Protein AF-A0A7S0LNP4-F1 (afdb_monomer)

Solvent-accessible surface area (backbone atoms only — not comparable to full-atom values): 8927 Å² total; per-residue (Å²): 135,88,76,90,66,90,85,75,45,69,48,74,42,96,84,74,79,48,73,44,82,45,54,72,64,61,51,50,54,49,27,61,74,71,68,53,56,80,83,22,54,77,77,49,68,46,71,66,56,50,47,37,65,76,75,67,52,52,74,68,51,51,51,51,48,50,31,49,52,70,45,49,51,60,52,50,52,50,52,52,54,50,50,53,50,50,56,53,48,52,52,49,51,52,52,52,58,66,48,43,63,61,53,50,52,51,52,51,51,55,49,52,53,49,54,51,52,53,54,50,52,53,51,52,52,51,52,52,52,50,53,52,52,50,55,52,50,52,49,52,54,52,53,50,54,52,50,52,53,55,55,62,74,71,110

Organism: NCBI:txid221442

Structure (mmCIF, N/CA/C/O backbone):
data_AF-A0A7S0LNP4-F1
#
_entry.id   AF-A0A7S0LNP4-F1
#
loop_
_atom_site.group_PDB
_atom_site.id
_atom_site.type_symbol
_atom_site.label_atom_id
_atom_site.label_alt_id
_atom_site.label_comp_id
_atom_site.label_asym_id
_atom_site.label_entity_id
_atom_site.label_seq_id
_atom_site.pdbx_PDB_ins_code
_atom_site.Cartn_x
_atom_site.Cartn_y
_atom_site.Cartn_z
_atom_site.occupancy
_atom_site.B_iso_or_equiv
_atom_site.auth_seq_id
_atom_site.auth_comp_id
_atom_site.auth_asym_id
_atom_site.auth_atom_id
_atom_site.pdbx_PDB_model_num
ATOM 1 N N . ILE A 1 1 ? 8.809 6.315 -43.865 1.00 35.56 1 ILE A N 1
ATOM 2 C CA . ILE A 1 1 ? 7.383 5.965 -44.053 1.00 35.56 1 ILE A CA 1
ATOM 3 C C . ILE A 1 1 ? 6.598 7.004 -43.278 1.00 35.56 1 ILE A C 1
ATOM 5 O O . ILE A 1 1 ? 6.474 6.892 -42.066 1.00 35.56 1 ILE A O 1
ATOM 9 N N . GLU A 1 2 ? 6.209 8.083 -43.950 1.00 34.59 2 GLU A N 1
ATOM 10 C CA . GLU A 1 2 ? 5.316 9.081 -43.367 1.00 34.59 2 GLU A CA 1
ATOM 11 C C . GLU A 1 2 ? 3.895 8.530 -43.447 1.00 34.59 2 GLU A C 1
ATOM 13 O O . GLU A 1 2 ? 3.398 8.251 -44.536 1.00 34.59 2 GLU A O 1
ATOM 18 N N . ALA A 1 3 ? 3.256 8.326 -42.299 1.00 36.22 3 ALA A N 1
ATOM 19 C CA . ALA A 1 3 ? 1.836 8.016 -42.241 1.00 36.22 3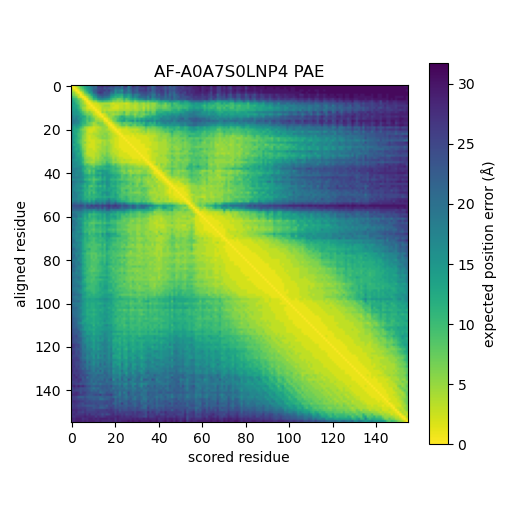 ALA A CA 1
ATOM 20 C C . ALA A 1 3 ? 1.094 9.273 -41.775 1.00 36.22 3 ALA A C 1
ATOM 22 O O . ALA A 1 3 ? 1.134 9.636 -40.600 1.00 36.22 3 ALA A O 1
ATOM 23 N N . GLN A 1 4 ? 0.446 9.949 -42.726 1.00 40.34 4 GLN A N 1
ATOM 24 C CA . GLN A 1 4 ? -0.554 10.981 -42.472 1.00 40.34 4 GLN A CA 1
ATOM 25 C C . GLN A 1 4 ? -1.867 10.311 -42.030 1.00 40.34 4 GLN A C 1
ATOM 27 O O . GLN A 1 4 ? -2.456 9.534 -42.778 1.00 40.34 4 GLN A O 1
ATOM 32 N N . GLY A 1 5 ? -2.321 10.620 -40.813 1.00 49.34 5 GLY A N 1
ATOM 33 C CA . GLY A 1 5 ? -3.607 10.202 -40.238 1.00 49.34 5 GLY A CA 1
ATOM 34 C C . GLY A 1 5 ? -3.479 9.841 -38.750 1.00 49.34 5 GLY A C 1
ATOM 35 O O . GLY A 1 5 ? -2.412 9.379 -38.348 1.00 49.34 5 GLY A O 1
ATOM 36 N N . PRO A 1 6 ? -4.514 10.045 -37.905 1.00 50.62 6 PRO A N 1
ATOM 37 C CA . PRO A 1 6 ? -4.449 9.678 -36.490 1.00 50.62 6 PRO A CA 1
ATOM 38 C C . PRO A 1 6 ? -4.247 8.161 -36.380 1.00 50.62 6 PRO A C 1
ATOM 40 O O . PRO A 1 6 ? -5.151 7.373 -36.657 1.00 50.62 6 PRO A O 1
ATOM 43 N N . SER A 1 7 ? -3.031 7.751 -36.034 1.00 62.84 7 SER A N 1
ATOM 44 C CA . SER A 1 7 ? -2.576 6.364 -36.010 1.00 62.84 7 SER A CA 1
ATOM 45 C C . SER A 1 7 ? -3.272 5.585 -34.890 1.00 62.84 7 SER A C 1
ATOM 47 O O . SER A 1 7 ? -2.802 5.509 -33.759 1.00 62.84 7 SER A O 1
ATOM 49 N N . SER A 1 8 ? -4.439 5.013 -35.195 1.00 74.81 8 SER A N 1
ATOM 50 C CA . SER A 1 8 ? -5.133 4.073 -34.312 1.00 74.81 8 SER A CA 1
ATOM 51 C C . SER A 1 8 ? -4.587 2.657 -34.511 1.00 74.81 8 SER A C 1
ATOM 53 O O . SER A 1 8 ? -4.624 2.154 -35.636 1.00 74.81 8 SER A O 1
ATOM 55 N N . TYR A 1 9 ? -4.145 1.998 -33.439 1.00 81.81 9 TYR A N 1
ATOM 56 C CA . TYR A 1 9 ? -3.718 0.597 -33.476 1.00 81.81 9 TYR A CA 1
ATOM 57 C C . TYR A 1 9 ? -4.943 -0.335 -33.438 1.00 81.81 9 TYR A C 1
ATOM 59 O O . TYR A 1 9 ? -5.936 -0.049 -32.760 1.00 81.81 9 TYR A O 1
ATOM 67 N N . ARG A 1 10 ? -4.899 -1.436 -34.198 1.00 85.50 10 ARG A N 1
ATOM 68 C CA . ARG A 1 10 ? -5.966 -2.448 -34.260 1.00 85.50 10 ARG A CA 1
ATOM 69 C C . ARG A 1 10 ? -5.372 -3.857 -34.242 1.00 85.50 10 ARG A C 1
ATOM 71 O O . ARG A 1 10 ? -4.454 -4.132 -35.009 1.00 85.50 10 ARG A O 1
ATOM 78 N N . LEU A 1 11 ? -5.914 -4.733 -33.399 1.00 83.81 11 LEU A N 1
ATOM 79 C CA . LEU A 1 11 ? -5.621 -6.168 -33.368 1.00 83.81 11 LEU A CA 1
ATOM 80 C C . LEU A 1 11 ? -6.701 -6.919 -34.141 1.00 83.81 11 LEU A C 1
ATOM 82 O O . LEU A 1 11 ? -7.888 -6.782 -33.842 1.00 83.81 11 LEU A O 1
ATOM 86 N N . LYS A 1 12 ? -6.288 -7.719 -35.123 1.00 83.69 12 LYS A N 1
ATOM 87 C CA . LYS A 1 12 ? -7.202 -8.559 -35.898 1.00 83.69 12 LYS A CA 1
ATOM 88 C C . LYS A 1 12 ? -7.412 -9.901 -35.212 1.00 83.69 12 LYS A C 1
ATOM 90 O O . LYS A 1 12 ? -6.443 -10.573 -34.864 1.00 83.69 12 LYS A O 1
ATOM 95 N N . SER A 1 13 ? -8.671 -10.301 -35.058 1.00 82.25 13 SER A N 1
ATOM 96 C CA . SER A 1 13 ? -9.016 -11.664 -34.649 1.00 82.25 13 SER A CA 1
ATOM 97 C C . SER A 1 13 ? -8.755 -12.666 -35.781 1.00 82.25 13 SER A C 1
ATOM 99 O O . SER A 1 13 ? -8.814 -12.316 -36.962 1.00 82.25 13 SER A O 1
ATOM 101 N N . ARG A 1 14 ? -8.516 -13.934 -35.419 1.00 82.12 14 ARG A N 1
ATOM 102 C CA . ARG A 1 14 ? -8.276 -15.054 -36.350 1.00 82.12 14 ARG A CA 1
ATOM 103 C C . ARG A 1 14 ? -9.388 -15.224 -37.387 1.00 82.12 14 ARG A C 1
ATOM 105 O O . ARG A 1 14 ? -9.110 -15.643 -38.502 1.00 82.12 14 ARG A O 1
ATOM 112 N N . ASP A 1 15 ? -10.620 -14.884 -37.023 1.00 81.00 15 ASP A N 1
ATOM 113 C CA . ASP A 1 15 ? -11.786 -15.028 -37.897 1.00 81.00 15 ASP A CA 1
ATOM 114 C C . ASP A 1 15 ? -11.957 -13.856 -38.882 1.00 81.00 15 ASP A C 1
ATOM 116 O O . ASP A 1 15 ? -12.978 -13.789 -39.561 1.00 81.00 15 ASP A O 1
ATOM 120 N N . GLU A 1 16 ? -11.011 -12.904 -38.918 1.00 73.56 16 GLU A N 1
ATOM 121 C CA . GLU A 1 16 ? -10.970 -11.690 -39.764 1.00 73.56 16 GLU A CA 1
ATOM 122 C C . GLU A 1 16 ? -12.192 -10.752 -39.666 1.00 73.56 16 GLU A C 1
ATOM 124 O O . GLU A 1 16 ? -12.248 -9.716 -40.325 1.00 73.56 16 GLU A O 1
ATOM 129 N N . LYS A 1 17 ? -13.166 -11.087 -38.814 1.00 70.50 17 LYS A N 1
ATOM 130 C CA . LYS A 1 17 ? -14.443 -10.376 -38.654 1.00 70.50 17 LYS A CA 1
ATOM 131 C C . LYS A 1 17 ? -14.416 -9.276 -37.596 1.00 70.50 17 LYS A C 1
ATOM 133 O O . LYS A 1 17 ? -15.262 -8.387 -37.642 1.00 70.50 17 LYS A O 1
ATOM 138 N N . THR A 1 18 ? -13.474 -9.333 -36.653 1.00 68.75 18 THR A N 1
ATOM 139 C CA . THR A 1 18 ? -13.429 -8.419 -35.504 1.00 68.75 18 THR A CA 1
ATOM 140 C C . THR A 1 18 ? -12.050 -7.786 -35.380 1.00 68.75 18 THR A C 1
ATOM 142 O O . THR A 1 18 ? -11.064 -8.476 -35.106 1.00 68.75 18 THR A O 1
ATOM 145 N N . ASP A 1 19 ? -12.011 -6.464 -35.542 1.00 77.44 19 ASP A N 1
ATOM 146 C CA . ASP A 1 19 ? -10.850 -5.629 -35.252 1.00 77.44 19 ASP A CA 1
ATOM 147 C C . ASP A 1 19 ? -11.037 -4.993 -33.868 1.00 77.44 19 ASP A C 1
ATOM 149 O O . ASP A 1 19 ? -11.960 -4.203 -33.649 1.00 77.44 19 ASP A O 1
ATOM 153 N N . HIS A 1 20 ? -10.148 -5.303 -32.929 1.00 80.94 20 HIS A N 1
ATOM 154 C CA . HIS A 1 20 ? -10.125 -4.667 -31.615 1.00 80.94 20 HIS A CA 1
ATOM 155 C C . HIS A 1 20 ? -9.247 -3.423 -31.670 1.00 80.94 20 HIS A C 1
ATOM 157 O O . HIS A 1 20 ? -8.060 -3.505 -31.988 1.00 80.94 20 HIS A O 1
ATOM 163 N N . LYS A 1 21 ? -9.815 -2.256 -31.357 1.00 82.81 21 LYS A N 1
ATOM 164 C CA . LYS A 1 21 ? -9.023 -1.038 -31.184 1.00 82.81 21 LYS A CA 1
ATOM 165 C C . LYS A 1 21 ? -8.160 -1.197 -29.937 1.00 82.81 21 LYS A C 1
ATOM 167 O O . LYS A 1 21 ? -8.695 -1.436 -28.861 1.00 82.81 21 LYS A O 1
ATOM 172 N N . VAL A 1 22 ? -6.857 -1.020 -30.101 1.00 86.50 22 VAL A N 1
ATOM 173 C CA . VAL A 1 22 ? -5.887 -1.074 -29.009 1.00 86.50 22 VAL A CA 1
ATOM 174 C C . VAL A 1 22 ? -5.079 0.206 -28.941 1.00 86.50 22 VAL A C 1
ATOM 176 O O . VAL A 1 22 ? -5.016 1.007 -29.880 1.00 86.50 22 VAL A O 1
ATOM 179 N N . THR A 1 23 ? -4.502 0.429 -27.778 1.00 88.56 23 THR A N 1
ATOM 180 C CA . THR A 1 23 ? -3.582 1.517 -27.501 1.00 88.56 23 THR A CA 1
ATOM 181 C C . THR A 1 23 ? -2.165 1.131 -27.912 1.00 88.56 23 THR A C 1
ATOM 183 O O . THR A 1 23 ? -1.824 -0.043 -28.034 1.00 88.56 23 THR A O 1
ATOM 186 N N . LYS A 1 24 ? -1.310 2.139 -28.110 1.00 85.88 24 LYS A N 1
ATOM 187 C CA . LYS A 1 24 ? 0.120 1.927 -28.375 1.00 85.88 24 LYS A CA 1
ATOM 188 C C . LYS A 1 24 ? 0.779 1.082 -27.280 1.00 85.88 24 LYS A C 1
ATOM 190 O O . LYS A 1 24 ? 1.542 0.182 -27.596 1.00 85.88 24 LYS A O 1
ATOM 195 N N . ARG A 1 25 ? 0.426 1.351 -26.019 1.00 86.62 25 ARG A N 1
ATOM 196 C CA . ARG A 1 25 ? 0.960 0.649 -24.852 1.00 86.62 25 ARG A CA 1
ATOM 197 C C . ARG A 1 25 ? 0.614 -0.837 -24.869 1.00 86.62 25 ARG A C 1
ATOM 199 O O . ARG A 1 25 ? 1.498 -1.648 -24.680 1.00 86.62 25 ARG A O 1
ATOM 206 N N . GLU A 1 26 ? -0.628 -1.200 -25.179 1.00 87.38 26 GLU A N 1
ATOM 207 C CA . GLU A 1 26 ? -1.017 -2.617 -25.280 1.00 87.38 26 GLU A CA 1
ATOM 208 C C . GLU A 1 26 ? -0.254 -3.356 -26.390 1.00 87.38 26 GLU A C 1
A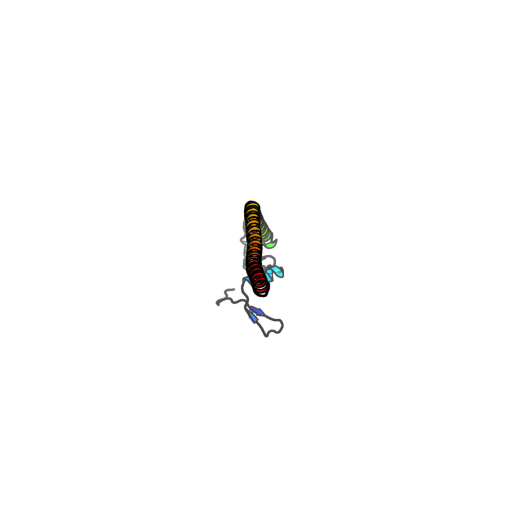TOM 210 O O . GLU A 1 26 ? 0.031 -4.543 -26.263 1.00 87.38 26 GLU A O 1
ATOM 215 N N . VAL A 1 27 ? 0.097 -2.662 -27.479 1.00 87.12 27 VAL A N 1
ATOM 216 C CA . VAL A 1 27 ? 0.943 -3.229 -28.540 1.00 87.12 27 VAL A CA 1
ATOM 217 C C . VAL A 1 27 ? 2.391 -3.385 -28.070 1.00 87.12 27 VAL A C 1
ATOM 219 O O . VAL A 1 27 ? 3.010 -4.399 -28.377 1.00 87.12 27 VAL A O 1
ATOM 222 N N . GLU A 1 28 ? 2.928 -2.412 -27.334 1.00 85.62 28 GLU A N 1
ATOM 223 C CA . GLU A 1 28 ? 4.265 -2.484 -26.725 1.00 85.62 28 GLU A CA 1
ATOM 224 C C . GLU A 1 28 ? 4.342 -3.628 -25.703 1.00 85.62 28 GLU A C 1
ATOM 226 O O . GLU A 1 28 ? 5.212 -4.483 -25.828 1.00 85.62 28 GLU A O 1
ATOM 231 N N . ASP A 1 29 ? 3.364 -3.731 -24.800 1.00 86.00 29 ASP A N 1
ATOM 232 C CA . ASP A 1 29 ? 3.267 -4.797 -23.797 1.00 86.00 29 ASP A CA 1
ATOM 233 C C . ASP A 1 29 ? 3.167 -6.189 -24.459 1.00 86.00 29 ASP A C 1
ATOM 235 O O . ASP A 1 29 ? 3.780 -7.157 -24.005 1.00 86.00 29 ASP A O 1
ATOM 239 N N . LEU A 1 30 ? 2.417 -6.307 -25.564 1.00 87.94 30 LEU A N 1
ATOM 240 C CA . LEU A 1 30 ? 2.326 -7.550 -26.337 1.00 87.94 30 LEU A CA 1
ATOM 241 C C . LEU A 1 30 ? 3.656 -7.896 -27.023 1.00 87.94 30 LEU A C 1
ATOM 243 O O . LEU A 1 30 ? 4.050 -9.064 -27.041 1.00 87.94 30 LEU A O 1
ATOM 247 N N . CYS A 1 31 ? 4.343 -6.903 -27.593 1.00 86.69 31 CYS A N 1
ATOM 248 C CA . CYS A 1 31 ? 5.672 -7.084 -28.171 1.00 86.69 31 CYS A CA 1
ATOM 249 C C . CYS A 1 31 ? 6.672 -7.550 -27.109 1.00 86.69 31 CYS A C 1
ATOM 251 O O . CYS A 1 31 ? 7.409 -8.500 -27.364 1.00 86.69 31 CYS A O 1
ATOM 253 N N . ASP A 1 32 ? 6.648 -6.958 -25.916 1.00 82.69 32 ASP A N 1
ATOM 254 C CA . ASP A 1 32 ? 7.492 -7.367 -24.793 1.00 82.69 32 ASP A CA 1
ATOM 255 C C . ASP A 1 32 ? 7.175 -8.805 -24.357 1.00 82.69 32 ASP A C 1
ATOM 257 O O . ASP A 1 32 ? 8.085 -9.623 -24.205 1.00 82.69 32 ASP A O 1
ATOM 261 N N . HIS A 1 33 ? 5.889 -9.160 -24.247 1.00 87.69 33 HIS A N 1
ATOM 262 C CA . HIS A 1 33 ? 5.455 -10.515 -23.890 1.00 87.69 33 HIS A CA 1
ATOM 263 C C . HIS A 1 33 ? 5.916 -11.578 -24.899 1.00 87.69 33 HIS A C 1
ATOM 265 O O . HIS A 1 33 ? 6.297 -12.684 -24.519 1.00 87.69 33 HIS A O 1
ATOM 271 N N . LEU A 1 34 ? 5.894 -11.245 -26.191 1.00 87.25 34 LEU A N 1
ATOM 272 C CA . LEU A 1 34 ? 6.308 -12.136 -27.276 1.00 87.25 34 LEU A CA 1
ATOM 273 C C . LEU A 1 34 ? 7.804 -12.024 -27.614 1.00 87.25 34 LEU A C 1
ATOM 275 O O . LEU A 1 34 ? 8.262 -12.664 -28.561 1.00 87.25 34 LEU A O 1
ATOM 279 N N . ASN A 1 35 ? 8.564 -11.225 -26.857 1.00 81.44 35 ASN A N 1
ATOM 280 C CA . ASN A 1 35 ? 9.976 -10.921 -27.094 1.00 81.44 35 ASN A CA 1
ATOM 281 C C . ASN A 1 35 ? 10.259 -10.388 -28.519 1.00 81.44 35 ASN A C 1
ATOM 283 O O . ASN A 1 35 ? 11.286 -10.685 -29.135 1.00 81.44 35 ASN A O 1
ATOM 287 N N . ILE A 1 36 ? 9.335 -9.592 -29.060 1.00 85.69 36 ILE A N 1
ATOM 288 C CA . ILE A 1 36 ? 9.451 -8.934 -30.361 1.00 85.69 36 ILE A CA 1
ATOM 289 C C . ILE A 1 36 ? 10.157 -7.591 -30.170 1.00 85.69 36 ILE A C 1
ATOM 291 O O . ILE A 1 36 ? 9.555 -6.583 -29.807 1.00 85.69 36 ILE A O 1
ATOM 295 N N . GLN A 1 37 ? 11.451 -7.555 -30.477 1.00 76.31 37 GLN A N 1
ATOM 296 C CA . GLN A 1 37 ? 12.276 -6.353 -30.335 1.00 76.31 37 GLN A CA 1
ATOM 297 C C . GLN A 1 37 ? 12.327 -5.551 -31.641 1.00 76.31 37 GLN A C 1
ATOM 299 O O . GLN A 1 37 ? 13.351 -5.505 -32.322 1.00 76.31 37 GLN A O 1
ATOM 304 N N . ALA A 1 38 ? 11.223 -4.890 -31.994 1.00 70.69 38 ALA A N 1
ATOM 305 C CA . ALA A 1 38 ? 11.131 -4.103 -33.232 1.00 70.69 38 ALA A CA 1
ATOM 306 C C . ALA A 1 38 ? 12.138 -2.933 -33.304 1.00 70.69 38 ALA A C 1
ATOM 308 O O . ALA A 1 38 ? 12.461 -2.463 -34.394 1.00 70.69 38 ALA A O 1
ATOM 309 N N . ALA A 1 39 ? 12.642 -2.473 -32.154 1.00 70.75 39 ALA A N 1
ATOM 310 C CA . ALA A 1 39 ? 13.643 -1.412 -32.048 1.00 70.75 39 ALA A CA 1
ATOM 311 C C . ALA A 1 39 ? 15.099 -1.917 -32.077 1.00 70.75 39 ALA A C 1
ATOM 313 O O . ALA A 1 39 ? 16.015 -1.097 -32.120 1.00 70.75 39 ALA A O 1
ATOM 314 N N . ASN A 1 40 ? 15.336 -3.236 -32.053 1.00 78.44 40 ASN A N 1
ATOM 315 C CA . ASN A 1 40 ? 16.685 -3.787 -32.116 1.00 78.44 40 ASN A CA 1
ATOM 316 C C . ASN A 1 40 ? 17.213 -3.667 -33.560 1.00 78.44 40 ASN A C 1
ATOM 318 O O . ASN A 1 40 ? 16.689 -4.330 -34.462 1.00 78.44 40 ASN A O 1
ATOM 322 N N . PRO A 1 41 ? 18.262 -2.862 -33.810 1.00 71.06 41 PRO A N 1
ATOM 323 C CA . PRO A 1 41 ? 18.743 -2.613 -35.165 1.00 71.06 41 PRO A CA 1
ATOM 324 C C . PRO A 1 41 ? 19.385 -3.847 -35.821 1.00 71.06 41 PRO A C 1
ATOM 326 O O . PRO A 1 41 ? 19.543 -3.864 -37.040 1.00 71.06 41 PRO A O 1
ATOM 329 N N . CYS A 1 42 ? 19.723 -4.885 -35.046 1.00 71.12 42 CYS A N 1
ATOM 330 C CA . CYS A 1 42 ? 20.143 -6.187 -35.568 1.00 71.12 42 CYS A CA 1
ATOM 331 C C . CYS A 1 42 ? 18.959 -7.092 -35.937 1.00 71.12 42 CYS A C 1
ATOM 333 O O . CYS A 1 42 ? 19.101 -7.929 -36.825 1.00 71.12 42 CYS A O 1
ATOM 335 N N . ALA A 1 43 ? 17.802 -6.933 -35.285 1.00 75.25 43 ALA A N 1
ATOM 336 C CA . ALA A 1 43 ? 16.586 -7.670 -35.632 1.00 75.25 43 ALA A CA 1
ATOM 337 C C . ALA A 1 43 ? 15.897 -7.071 -36.868 1.00 75.25 43 ALA A C 1
ATOM 339 O O . ALA A 1 43 ? 15.368 -7.806 -37.701 1.00 75.25 43 ALA A O 1
ATOM 340 N N . LEU A 1 44 ? 15.931 -5.741 -37.011 1.00 74.19 44 LEU A N 1
ATOM 341 C CA . LEU A 1 44 ? 15.384 -5.040 -38.169 1.00 74.19 44 LEU A CA 1
ATOM 342 C C . LEU A 1 44 ? 16.331 -3.922 -38.620 1.00 74.19 44 LEU A C 1
ATOM 344 O O . LEU A 1 44 ? 16.274 -2.781 -38.158 1.00 74.19 44 LEU A O 1
ATOM 348 N N . LEU A 1 45 ? 17.215 -4.265 -39.559 1.00 78.12 45 LEU A N 1
ATOM 349 C CA . LEU A 1 45 ? 18.201 -3.333 -40.090 1.00 78.12 45 LEU A CA 1
ATOM 350 C C . LEU A 1 45 ? 17.579 -2.461 -41.187 1.00 78.12 45 LEU A C 1
ATOM 352 O O . LEU A 1 45 ? 17.445 -2.867 -42.341 1.00 78.12 45 LEU A O 1
ATOM 356 N N . THR A 1 46 ? 17.204 -1.236 -40.830 1.00 80.81 46 THR A N 1
ATOM 357 C CA . THR A 1 46 ? 16.738 -0.253 -41.818 1.00 80.81 46 THR A CA 1
ATOM 358 C C . THR A 1 46 ? 17.900 0.265 -42.668 1.00 80.81 46 THR A C 1
ATOM 360 O O . THR A 1 46 ? 19.045 0.311 -42.219 1.00 80.81 46 THR A O 1
ATOM 363 N N . GLN A 1 47 ? 17.613 0.707 -43.896 1.00 81.88 47 GLN A N 1
ATOM 364 C CA . GLN A 1 47 ? 18.627 1.255 -44.807 1.00 81.88 47 GLN A CA 1
ATOM 365 C C . GLN A 1 47 ? 19.401 2.430 -44.182 1.00 81.88 47 GLN A C 1
ATOM 367 O O . GLN A 1 47 ? 20.622 2.513 -44.313 1.00 81.88 47 GLN A O 1
ATOM 372 N N . GLU A 1 48 ? 18.705 3.301 -43.448 1.00 79.44 48 GLU A N 1
ATOM 373 C CA . GLU A 1 48 ? 19.317 4.414 -42.718 1.00 79.44 48 GLU A CA 1
ATOM 374 C C . GLU A 1 48 ? 20.208 3.930 -41.564 1.00 79.44 48 GLU A C 1
ATOM 376 O O . GLU A 1 48 ? 21.319 4.434 -41.396 1.00 79.44 48 GLU A O 1
ATOM 381 N N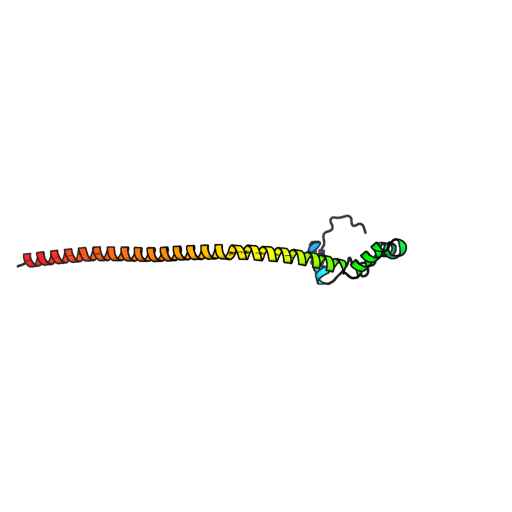 . ALA A 1 49 ? 19.774 2.919 -40.800 1.00 76.00 49 ALA A N 1
ATOM 382 C CA . ALA A 1 49 ? 20.586 2.324 -39.737 1.00 76.00 49 ALA A CA 1
ATOM 383 C C . ALA A 1 49 ? 21.845 1.638 -40.295 1.00 76.00 49 ALA A C 1
ATOM 385 O O . ALA A 1 49 ? 22.935 1.843 -39.764 1.00 76.00 49 ALA A O 1
ATOM 386 N N . ALA A 1 50 ? 21.725 0.913 -41.412 1.00 79.88 50 ALA A N 1
ATOM 387 C CA . ALA A 1 50 ? 22.857 0.300 -42.107 1.00 79.88 50 ALA A CA 1
ATOM 388 C C . ALA A 1 50 ? 23.856 1.350 -42.616 1.00 79.88 50 ALA A C 1
ATOM 390 O O . ALA A 1 50 ? 25.067 1.204 -42.443 1.00 79.88 50 ALA A O 1
ATOM 391 N N . LYS A 1 51 ? 23.364 2.443 -43.215 1.00 81.31 51 LYS A N 1
ATOM 392 C CA . LYS A 1 51 ? 24.209 3.533 -43.719 1.00 81.31 51 LYS A CA 1
ATOM 393 C C . LYS A 1 51 ? 24.930 4.263 -42.585 1.00 81.31 51 LYS A C 1
ATOM 395 O O . LYS A 1 51 ? 26.122 4.547 -42.718 1.00 81.31 51 LYS A O 1
ATOM 400 N N . LYS A 1 52 ? 24.240 4.530 -41.470 1.00 78.19 52 LYS A N 1
ATOM 401 C CA . LYS A 1 52 ? 24.848 5.109 -40.263 1.00 78.19 52 LYS A CA 1
ATOM 402 C C . LYS A 1 52 ? 25.924 4.194 -39.688 1.00 78.19 52 LYS A C 1
ATOM 404 O O . LYS A 1 52 ? 27.033 4.662 -39.451 1.00 78.19 52 LYS A O 1
ATOM 409 N N . PHE A 1 53 ? 25.633 2.902 -39.561 1.00 73.50 53 PHE A N 1
ATOM 410 C CA . PHE A 1 53 ? 26.577 1.907 -39.056 1.00 73.50 53 PHE A CA 1
ATOM 411 C C . PHE A 1 53 ? 27.847 1.808 -39.918 1.00 73.50 53 PHE A C 1
ATOM 413 O O . PHE A 1 53 ? 28.956 1.842 -39.390 1.00 73.50 53 PHE A O 1
ATOM 420 N N . LEU A 1 54 ? 27.693 1.736 -41.245 1.00 77.06 54 LEU A N 1
ATOM 421 C CA . LEU A 1 54 ? 28.806 1.511 -42.172 1.00 77.06 54 LEU A CA 1
ATOM 422 C C . LEU A 1 54 ? 29.624 2.773 -42.491 1.00 77.06 54 LEU A C 1
ATOM 424 O O . LEU A 1 54 ? 30.833 2.672 -42.669 1.00 77.06 54 LEU A O 1
ATOM 428 N N . HIS A 1 55 ? 28.985 3.944 -42.611 1.00 72.50 55 HIS A N 1
ATOM 429 C CA . HIS A 1 55 ? 29.617 5.118 -43.235 1.00 72.50 55 HIS A CA 1
ATOM 430 C C . HIS A 1 55 ? 29.758 6.342 -42.317 1.00 72.50 55 HIS A C 1
ATOM 432 O O . HIS A 1 55 ? 30.562 7.212 -42.632 1.00 72.50 55 HIS A O 1
ATOM 438 N N . HIS A 1 56 ? 28.981 6.458 -41.230 1.00 62.88 56 HIS A N 1
ATOM 439 C CA . HIS A 1 56 ? 28.876 7.719 -40.466 1.00 62.88 56 HIS A CA 1
ATOM 440 C C . HIS A 1 56 ? 29.033 7.577 -38.940 1.00 62.88 56 HIS A C 1
ATOM 442 O O . HIS A 1 56 ? 29.010 8.590 -38.249 1.00 62.88 56 HIS A O 1
ATOM 448 N N . GLY A 1 57 ? 29.183 6.364 -38.398 1.00 64.38 57 GLY A N 1
ATOM 449 C CA . GLY A 1 57 ? 29.260 6.151 -36.950 1.00 64.38 57 GLY A CA 1
ATOM 450 C C . GLY A 1 57 ? 30.660 6.385 -36.382 1.00 64.38 57 GLY A C 1
ATOM 451 O O . GLY A 1 57 ? 31.608 5.695 -36.775 1.00 64.38 57 GLY A O 1
ATOM 452 N N . ASN A 1 58 ? 30.772 7.308 -35.424 1.00 78.12 58 ASN A N 1
ATOM 453 C CA . ASN A 1 58 ? 31.950 7.411 -34.560 1.00 78.12 58 ASN A CA 1
ATOM 454 C C . ASN A 1 58 ? 32.001 6.209 -33.581 1.00 78.12 58 ASN A C 1
ATOM 456 O O . ASN A 1 58 ? 31.084 5.387 -33.522 1.00 78.12 58 ASN A O 1
ATOM 460 N N . GLU A 1 59 ? 33.083 6.065 -32.815 1.00 82.50 59 GLU A N 1
ATOM 461 C CA . GLU A 1 59 ? 33.256 4.924 -31.898 1.00 82.50 59 GLU A CA 1
ATOM 462 C C . GLU A 1 59 ? 32.163 4.854 -30.809 1.00 82.50 59 GLU A C 1
ATOM 464 O O . GLU A 1 59 ? 31.702 3.766 -30.460 1.00 82.50 59 GLU A O 1
ATOM 469 N N . SER A 1 60 ? 31.655 6.008 -30.364 1.00 84.12 60 SER A N 1
ATOM 470 C CA . SER A 1 60 ? 30.540 6.116 -29.411 1.00 84.12 60 SER A CA 1
ATOM 471 C C . SER A 1 60 ? 29.210 5.624 -30.001 1.00 84.12 60 SER A C 1
ATOM 473 O O . SER A 1 60 ? 28.428 4.951 -29.323 1.00 84.12 60 SER A O 1
ATOM 475 N N . ASP A 1 61 ? 28.953 5.903 -31.279 1.00 81.25 61 ASP A N 1
ATOM 476 C CA . ASP A 1 61 ? 27.748 5.452 -31.978 1.00 81.25 61 ASP A CA 1
ATOM 477 C C . ASP A 1 61 ? 27.761 3.933 -32.165 1.00 81.25 61 ASP A C 1
ATOM 479 O O . ASP A 1 61 ? 26.736 3.273 -32.000 1.00 81.25 61 ASP A O 1
ATOM 483 N N . ARG A 1 62 ? 28.936 3.357 -32.451 1.00 82.69 62 ARG A N 1
ATOM 484 C CA . ARG A 1 62 ? 29.117 1.900 -32.547 1.00 82.69 62 ARG A CA 1
ATOM 485 C C . ARG A 1 62 ? 28.903 1.219 -31.199 1.00 82.69 62 ARG A C 1
ATOM 487 O O . ARG A 1 62 ? 28.250 0.179 -31.146 1.00 82.69 62 ARG A O 1
ATOM 494 N N . TYR A 1 63 ? 29.405 1.817 -30.120 1.00 85.00 63 TYR A N 1
ATOM 495 C CA . TYR A 1 63 ? 29.172 1.333 -28.761 1.00 85.00 63 TYR A CA 1
ATOM 496 C C . TYR A 1 63 ? 27.683 1.369 -28.388 1.00 85.00 63 TYR A C 1
ATOM 498 O O . TYR A 1 63 ? 27.132 0.374 -27.920 1.00 85.00 63 TYR A O 1
ATOM 506 N N . THR A 1 64 ? 26.998 2.475 -28.680 1.00 82.94 64 THR A N 1
ATOM 507 C CA . THR A 1 64 ? 25.551 2.610 -28.448 1.00 82.94 64 THR A CA 1
ATOM 508 C C . THR A 1 64 ? 24.752 1.600 -29.272 1.00 82.94 64 THR A C 1
ATOM 510 O O . THR A 1 64 ? 23.860 0.937 -28.743 1.00 82.94 64 THR A O 1
ATOM 513 N N . PHE A 1 65 ? 25.108 1.422 -30.547 1.00 80.69 65 PHE A N 1
ATOM 514 C CA . PHE A 1 65 ? 24.501 0.418 -31.417 1.00 80.69 65 PHE A CA 1
ATOM 515 C C . PHE A 1 65 ? 24.668 -0.989 -30.842 1.00 80.69 65 PHE A C 1
ATOM 517 O O . PHE A 1 65 ? 23.706 -1.750 -30.790 1.00 80.69 65 PHE A O 1
ATOM 524 N N . PHE A 1 66 ? 25.867 -1.328 -30.362 1.00 83.56 66 PHE A N 1
ATOM 525 C CA . PHE A 1 66 ? 26.128 -2.612 -29.722 1.00 83.56 66 PHE A CA 1
ATOM 526 C C . PHE A 1 66 ? 25.289 -2.803 -28.452 1.00 83.56 66 PHE A C 1
ATOM 528 O O . PHE A 1 66 ? 24.682 -3.859 -28.280 1.00 83.56 66 PHE A O 1
ATOM 535 N N . LEU A 1 67 ? 25.200 -1.790 -27.584 1.00 84.50 67 LEU A N 1
ATOM 536 C CA . LEU A 1 67 ? 24.385 -1.843 -26.364 1.00 84.50 67 LEU A CA 1
ATOM 537 C C . LEU A 1 67 ? 22.889 -2.017 -26.654 1.00 84.50 67 LEU A C 1
ATOM 539 O O . LEU A 1 67 ? 22.203 -2.729 -25.922 1.00 84.50 67 LEU A O 1
ATOM 543 N N . GLN A 1 68 ? 22.382 -1.387 -27.713 1.00 82.56 68 GLN A N 1
ATOM 544 C CA . GLN A 1 68 ? 20.997 -1.552 -28.160 1.00 82.56 68 GLN A CA 1
ATOM 545 C C . GLN A 1 68 ? 20.774 -2.930 -28.794 1.00 82.56 68 GLN A C 1
ATOM 547 O O . GLN A 1 68 ? 19.801 -3.605 -28.474 1.00 82.56 68 GLN A O 1
ATOM 552 N N . ALA A 1 69 ? 21.699 -3.383 -29.642 1.00 81.06 69 ALA A N 1
ATOM 553 C CA . ALA A 1 69 ? 21.622 -4.675 -30.316 1.00 81.06 69 ALA A CA 1
ATOM 554 C C . ALA A 1 69 ? 21.691 -5.870 -29.354 1.00 81.06 69 ALA A C 1
ATOM 556 O O . ALA A 1 69 ? 21.002 -6.870 -29.550 1.00 81.06 69 ALA A O 1
ATOM 557 N N . SER A 1 70 ? 22.515 -5.759 -28.310 1.00 84.06 70 SER A N 1
ATOM 558 C CA . SER A 1 70 ? 22.664 -6.759 -27.244 1.00 84.06 70 SER A CA 1
ATOM 559 C C . SER A 1 70 ? 21.635 -6.606 -26.117 1.00 84.06 70 SER A C 1
ATOM 561 O O . SER A 1 70 ? 21.683 -7.353 -25.143 1.00 84.06 70 SER A O 1
ATOM 563 N N . ASN A 1 71 ? 20.713 -5.642 -26.233 1.00 80.88 71 ASN A N 1
ATOM 564 C CA . ASN A 1 71 ? 19.699 -5.303 -25.231 1.00 80.88 71 ASN A CA 1
ATOM 565 C C . ASN A 1 71 ? 20.258 -4.898 -23.845 1.00 80.88 71 ASN A C 1
ATOM 567 O O . ASN A 1 71 ? 19.510 -4.773 -22.875 1.00 80.88 71 ASN A O 1
ATOM 571 N N . LEU A 1 72 ? 21.568 -4.654 -23.733 1.00 86.00 72 LEU A N 1
ATOM 572 C CA . LEU A 1 72 ? 22.229 -4.283 -22.480 1.00 86.00 72 LEU A CA 1
ATOM 573 C C . LEU A 1 72 ? 21.774 -2.914 -21.965 1.00 86.00 72 LEU A C 1
ATOM 575 O O . LEU A 1 72 ? 21.678 -2.721 -20.756 1.00 86.00 72 LEU A O 1
ATOM 579 N N . HIS A 1 73 ? 21.449 -1.983 -22.866 1.00 85.81 73 HIS A N 1
ATOM 580 C CA . HIS A 1 73 ? 20.936 -0.667 -22.482 1.00 85.81 73 HIS A CA 1
ATOM 581 C C . HIS A 1 73 ? 19.601 -0.765 -21.727 1.00 85.81 73 HIS A C 1
ATOM 583 O O . HIS A 1 73 ? 19.444 -0.184 -20.654 1.00 85.81 73 HIS A O 1
ATOM 589 N N . THR A 1 74 ? 18.659 -1.548 -22.257 1.00 84.25 74 THR A N 1
ATOM 590 C CA . THR A 1 74 ? 17.345 -1.776 -21.643 1.00 84.25 74 THR A CA 1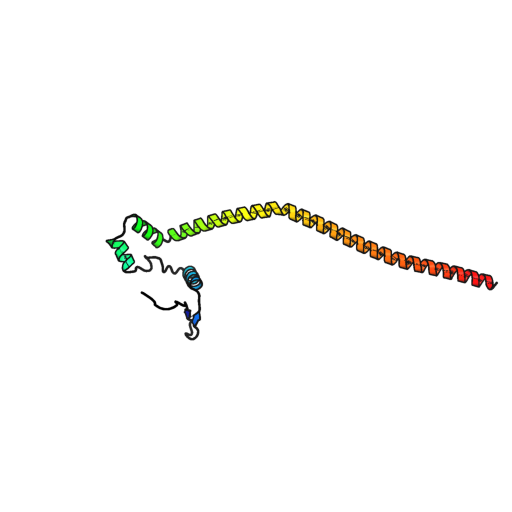
ATOM 591 C C . THR A 1 74 ? 17.488 -2.462 -20.289 1.00 84.25 74 THR A C 1
ATOM 593 O O . THR A 1 74 ? 16.889 -2.033 -19.307 1.00 84.25 74 THR A O 1
ATOM 596 N N . VAL A 1 75 ? 18.337 -3.492 -20.208 1.00 88.31 75 VAL A N 1
ATOM 597 C CA . VAL A 1 75 ? 18.611 -4.200 -18.949 1.00 88.31 75 VAL A CA 1
ATOM 598 C C . VAL A 1 75 ? 19.199 -3.252 -17.905 1.00 88.31 75 VAL A C 1
ATOM 600 O O . VAL A 1 75 ? 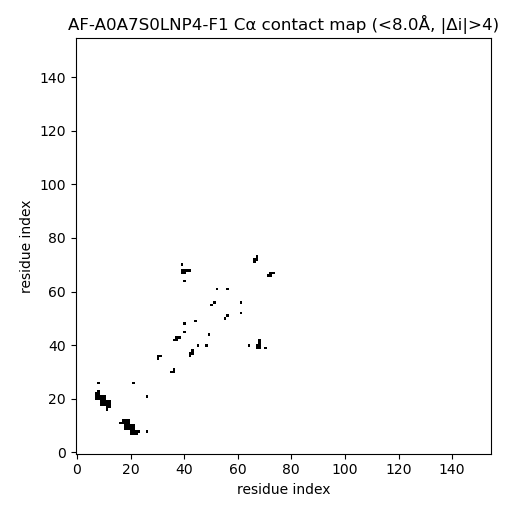18.753 -3.259 -16.761 1.00 88.31 75 VAL A O 1
ATOM 603 N N . GLN A 1 76 ? 20.153 -2.400 -18.285 1.00 90.81 76 GLN A N 1
ATOM 604 C CA . GLN A 1 76 ? 20.723 -1.400 -17.382 1.00 90.81 76 GLN A CA 1
ATOM 605 C C . GLN A 1 76 ? 19.651 -0.438 -16.851 1.00 90.81 76 GLN A C 1
ATOM 607 O O . GLN A 1 76 ? 19.594 -0.204 -15.644 1.00 90.81 76 GLN A O 1
ATOM 612 N N . ALA A 1 77 ? 18.787 0.083 -17.727 1.00 89.50 77 ALA A N 1
ATOM 613 C CA . ALA A 1 77 ? 17.696 0.969 -17.331 1.00 89.50 77 ALA A CA 1
ATOM 614 C C . ALA A 1 77 ? 16.710 0.270 -16.376 1.00 89.50 77 ALA A C 1
ATOM 616 O O . ALA A 1 77 ? 16.320 0.843 -15.360 1.00 89.50 77 ALA A O 1
ATOM 617 N N . HIS A 1 78 ? 16.362 -0.992 -16.647 1.00 89.75 78 HIS A N 1
ATOM 618 C CA . HIS A 1 78 ? 15.503 -1.791 -15.770 1.00 89.75 78 HIS A CA 1
ATOM 619 C C . HIS A 1 78 ? 16.136 -2.035 -14.399 1.00 89.75 78 HIS A C 1
ATOM 621 O O . HIS A 1 78 ? 15.448 -1.924 -13.385 1.00 89.75 78 HIS A O 1
ATOM 627 N N . LEU A 1 79 ? 17.438 -2.329 -14.341 1.00 95.38 79 LEU A N 1
ATOM 628 C CA . LEU A 1 79 ? 18.154 -2.510 -13.077 1.00 95.38 79 LEU A CA 1
ATOM 629 C C . LEU A 1 79 ? 18.173 -1.221 -12.251 1.00 95.38 79 LEU A C 1
ATOM 631 O O . LEU A 1 79 ? 17.888 -1.265 -11.057 1.00 95.38 79 LEU A O 1
ATOM 635 N N . GLN A 1 80 ? 18.446 -0.077 -12.881 1.00 95.94 80 GLN A N 1
ATOM 636 C CA . GLN A 1 80 ? 18.407 1.226 -12.211 1.00 95.94 80 GLN A CA 1
ATOM 637 C C . GLN A 1 80 ? 17.009 1.541 -11.671 1.00 95.94 80 GLN A C 1
ATOM 639 O O . GLN A 1 80 ? 16.867 1.916 -10.509 1.00 95.94 80 GLN A O 1
ATOM 644 N N . GLN A 1 81 ? 15.971 1.327 -12.482 1.00 95.69 81 GLN A N 1
ATOM 645 C CA . GLN A 1 81 ? 14.587 1.542 -12.067 1.00 95.69 81 GLN A CA 1
ATOM 646 C C . GLN A 1 81 ? 14.189 0.619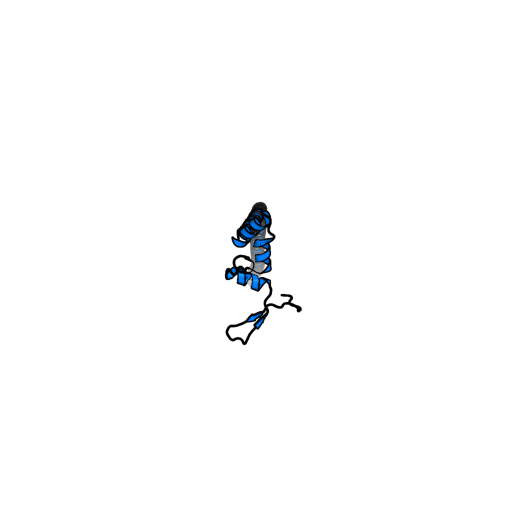 -10.909 1.00 95.69 81 GLN A C 1
ATOM 648 O O . GLN A 1 81 ? 13.561 1.066 -9.951 1.00 95.69 81 GLN A O 1
ATOM 653 N N . THR A 1 82 ? 14.574 -0.656 -10.980 1.00 96.50 82 THR A N 1
ATOM 654 C CA . THR A 1 82 ? 14.295 -1.643 -9.928 1.00 96.50 82 THR A CA 1
ATOM 655 C C . THR A 1 82 ? 14.995 -1.259 -8.630 1.00 96.50 82 THR A C 1
ATOM 657 O O . THR A 1 82 ? 14.399 -1.347 -7.563 1.00 96.50 82 THR A O 1
ATOM 660 N N . HIS A 1 83 ? 16.241 -0.788 -8.706 1.00 97.62 83 HIS A N 1
ATOM 661 C CA . HIS A 1 83 ? 16.982 -0.340 -7.533 1.00 97.62 83 HIS A CA 1
ATOM 662 C C . HIS A 1 83 ? 16.288 0.837 -6.835 1.00 97.62 83 HIS A C 1
ATOM 664 O O . HIS A 1 83 ? 16.035 0.759 -5.637 1.00 97.62 83 HIS A O 1
ATOM 670 N N . LEU A 1 84 ? 15.872 1.860 -7.591 1.00 97.44 84 LEU A N 1
ATOM 671 C CA . LEU A 1 84 ? 15.113 2.994 -7.047 1.00 97.44 84 LEU A CA 1
ATOM 672 C C . LEU A 1 84 ? 13.785 2.555 -6.412 1.00 97.44 84 LEU A C 1
ATOM 674 O O . LEU A 1 84 ? 13.404 3.049 -5.354 1.00 97.44 84 LEU A O 1
ATOM 678 N N . GLN A 1 85 ? 13.083 1.607 -7.038 1.00 97.38 85 GLN A N 1
ATOM 679 C CA . GLN A 1 85 ? 11.849 1.049 -6.481 1.00 97.38 85 GLN A CA 1
ATOM 680 C C . GLN A 1 85 ? 12.098 0.303 -5.168 1.00 97.38 85 GLN A C 1
ATOM 682 O O . GLN A 1 85 ? 11.290 0.418 -4.249 1.00 97.38 85 GLN A O 1
ATOM 687 N N . ILE A 1 86 ? 13.197 -0.450 -5.064 1.00 98.06 86 ILE A N 1
ATOM 688 C CA . ILE A 1 86 ? 13.584 -1.136 -3.825 1.00 98.06 86 ILE A CA 1
ATOM 689 C C . ILE A 1 86 ? 13.837 -0.114 -2.717 1.00 98.06 86 ILE A C 1
ATOM 691 O O . ILE A 1 86 ? 13.237 -0.237 -1.652 1.00 98.06 86 ILE A O 1
ATOM 695 N N . GLU A 1 87 ? 14.631 0.925 -2.979 1.00 98.00 87 GLU A N 1
ATOM 696 C CA . GLU A 1 87 ? 14.906 1.981 -1.996 1.00 98.00 87 GLU A CA 1
ATOM 697 C C . GLU A 1 87 ? 13.618 2.680 -1.526 1.00 98.00 87 GLU A C 1
ATOM 699 O O . GLU A 1 87 ? 13.411 2.902 -0.329 1.00 98.00 87 GLU A O 1
ATOM 704 N N . GLU A 1 88 ? 12.703 2.983 -2.452 1.00 97.94 88 GLU A N 1
ATOM 705 C CA . GLU A 1 88 ? 11.407 3.581 -2.124 1.00 97.94 88 GLU A CA 1
ATOM 706 C C . GLU A 1 88 ? 10.541 2.641 -1.265 1.00 97.94 88 GLU A C 1
ATOM 708 O O . GLU A 1 88 ? 9.903 3.075 -0.299 1.00 97.94 88 GLU A O 1
ATOM 713 N N . MET A 1 89 ? 10.507 1.348 -1.597 1.00 97.56 89 MET A N 1
ATOM 714 C CA . MET A 1 89 ? 9.760 0.346 -0.835 1.00 97.56 89 MET A CA 1
ATOM 715 C C . MET A 1 89 ? 10.332 0.159 0.569 1.00 97.56 89 MET A C 1
ATOM 717 O O . MET A 1 89 ? 9.565 0.112 1.530 1.00 97.56 89 MET A O 1
ATOM 721 N N . GLU A 1 90 ? 11.654 0.107 0.716 1.00 98.12 90 GLU A N 1
ATOM 722 C CA . GLU A 1 90 ? 12.315 0.016 2.019 1.00 98.12 90 GLU A CA 1
ATOM 723 C C . GLU A 1 90 ? 11.988 1.227 2.899 1.00 98.12 90 GLU A C 1
ATOM 725 O O . GLU A 1 90 ? 11.646 1.069 4.076 1.00 98.12 90 GLU A O 1
ATOM 730 N N . ALA A 1 91 ? 12.001 2.435 2.327 1.00 97.38 91 ALA A N 1
ATOM 731 C CA . ALA A 1 91 ? 11.603 3.647 3.036 1.00 97.38 91 ALA A CA 1
ATOM 732 C C . ALA A 1 91 ? 10.137 3.586 3.506 1.00 97.38 91 ALA A C 1
ATOM 734 O O . ALA A 1 91 ? 9.844 3.918 4.659 1.00 97.38 91 ALA A O 1
ATOM 735 N N . LYS A 1 92 ? 9.221 3.109 2.651 1.00 97.38 92 LYS A N 1
ATOM 736 C CA . LYS A 1 92 ? 7.801 2.921 3.000 1.00 97.38 92 LYS A CA 1
ATOM 737 C C . LYS A 1 92 ? 7.609 1.880 4.099 1.00 97.38 92 LYS A C 1
ATOM 739 O O . LYS A 1 92 ? 6.859 2.134 5.039 1.00 97.38 92 LYS A O 1
ATOM 744 N N . ILE A 1 93 ? 8.299 0.741 4.015 1.00 97.69 93 ILE A N 1
ATOM 745 C CA . ILE A 1 93 ? 8.249 -0.313 5.038 1.00 97.69 93 ILE A CA 1
ATOM 746 C C . ILE A 1 93 ? 8.732 0.240 6.376 1.00 97.69 93 ILE A C 1
ATOM 748 O O . ILE A 1 93 ? 8.074 0.042 7.397 1.00 97.69 93 ILE A O 1
ATOM 752 N N . LYS A 1 94 ? 9.845 0.978 6.379 1.00 97.50 94 LYS A N 1
ATOM 753 C CA . LYS A 1 94 ? 10.395 1.587 7.592 1.00 97.50 94 LYS A CA 1
ATOM 754 C C . LYS A 1 94 ? 9.429 2.589 8.225 1.00 97.50 94 LYS A C 1
ATOM 756 O O . LYS A 1 94 ? 9.235 2.542 9.436 1.00 97.50 94 LYS A O 1
ATOM 761 N N . ALA A 1 95 ? 8.812 3.462 7.427 1.00 96.06 95 ALA A N 1
ATOM 762 C CA . ALA A 1 95 ? 7.819 4.421 7.913 1.00 96.06 95 ALA A CA 1
ATOM 763 C C . ALA A 1 95 ? 6.585 3.716 8.501 1.00 96.06 95 ALA A C 1
ATOM 765 O O . ALA A 1 95 ? 6.203 3.990 9.635 1.00 96.06 95 ALA A O 1
ATOM 766 N N . ALA A 1 96 ? 6.025 2.739 7.781 1.00 95.19 96 ALA A N 1
ATOM 767 C CA . ALA A 1 96 ? 4.876 1.966 8.254 1.00 95.19 96 ALA A CA 1
ATOM 768 C C . ALA A 1 96 ? 5.189 1.190 9.545 1.00 95.19 96 ALA A C 1
ATOM 770 O O . ALA A 1 96 ? 4.379 1.160 10.468 1.00 95.19 96 ALA A O 1
ATOM 771 N N . SER A 1 97 ? 6.389 0.612 9.638 1.00 96.31 97 SER A N 1
ATOM 772 C CA . SER A 1 97 ? 6.840 -0.119 10.827 1.00 96.31 97 SER A CA 1
ATOM 773 C C . SER A 1 97 ? 7.028 0.804 12.031 1.00 96.31 97 SER A C 1
ATOM 775 O O . SER A 1 97 ? 6.777 0.391 13.157 1.00 96.31 97 SER A O 1
ATOM 777 N N . ALA A 1 98 ? 7.445 2.054 11.809 1.00 95.44 98 ALA A N 1
ATOM 778 C CA . ALA A 1 98 ? 7.567 3.054 12.866 1.00 95.44 98 ALA A CA 1
ATOM 779 C C . ALA A 1 98 ? 6.198 3.522 13.396 1.00 95.44 98 ALA A C 1
ATOM 781 O O . ALA A 1 98 ? 6.070 3.796 14.587 1.00 95.44 98 ALA A O 1
ATOM 782 N N . ASP A 1 99 ? 5.176 3.568 12.537 1.00 94.88 99 ASP A N 1
ATOM 783 C CA . ASP A 1 99 ? 3.806 3.925 12.924 1.00 94.88 99 ASP A CA 1
ATOM 784 C C . ASP A 1 99 ? 3.035 2.770 13.584 1.00 94.88 99 ASP A C 1
ATOM 786 O O . ASP A 1 99 ? 2.064 3.012 14.309 1.00 94.88 99 ASP A O 1
ATOM 790 N N . MET A 1 100 ? 3.465 1.523 13.363 1.00 95.88 100 MET A N 1
ATOM 791 C CA . MET A 1 100 ? 2.765 0.320 13.824 1.00 95.88 100 MET A CA 1
ATOM 792 C C . MET A 1 100 ? 2.493 0.305 15.341 1.00 95.88 100 MET A C 1
ATOM 794 O O . MET A 1 100 ? 1.332 0.132 15.715 1.00 95.88 100 MET A O 1
ATOM 798 N N . PRO A 1 101 ? 3.472 0.584 16.231 1.00 95.94 101 PRO A N 1
ATOM 799 C CA . PRO A 1 101 ? 3.243 0.537 17.677 1.00 95.94 101 PRO A CA 1
ATOM 800 C C . PRO A 1 101 ? 2.196 1.553 18.147 1.00 95.94 101 PRO A C 1
ATOM 802 O O . PRO A 1 101 ? 1.390 1.269 19.029 1.00 95.94 101 PRO A O 1
ATOM 805 N N . ARG A 1 102 ? 2.166 2.741 17.526 1.00 96.19 102 ARG A N 1
ATOM 806 C CA . ARG A 1 102 ? 1.182 3.784 17.843 1.00 96.19 102 ARG A CA 1
ATOM 807 C C . ARG A 1 102 ? -0.233 3.335 17.477 1.00 96.19 102 ARG A C 1
ATOM 809 O O . ARG A 1 102 ? -1.174 3.606 18.220 1.00 96.19 102 ARG A O 1
ATOM 816 N N . LEU A 1 103 ? -0.397 2.686 16.324 1.00 95.81 103 LEU A N 1
ATOM 817 C CA . LEU A 1 103 ? -1.692 2.158 15.887 1.00 95.81 103 LEU A CA 1
ATOM 818 C C . LEU A 1 103 ? -2.149 0.984 16.761 1.00 95.81 103 LEU A C 1
ATOM 820 O O . LEU A 1 103 ? -3.327 0.913 17.102 1.00 95.81 103 LEU A O 1
ATOM 824 N N . GLU A 1 104 ? -1.230 0.107 17.169 1.00 97.25 104 GLU A N 1
ATOM 825 C CA . GLU A 1 104 ? -1.517 -0.986 18.106 1.00 97.25 104 GLU A CA 1
ATOM 826 C C . GLU A 1 104 ? -1.969 -0.461 19.473 1.00 97.25 104 GLU A C 1
ATOM 828 O O . GLU A 1 104 ? -2.964 -0.941 20.014 1.00 97.25 104 GLU A O 1
ATOM 833 N N . GLU A 1 105 ? -1.309 0.572 20.006 1.00 97.31 105 GLU A N 1
ATOM 834 C CA . GLU A 1 105 ? -1.716 1.210 21.263 1.00 97.31 105 GLU A CA 1
ATOM 835 C C . GLU A 1 105 ? -3.117 1.834 21.154 1.00 97.31 105 GLU A C 1
ATOM 837 O O . GLU A 1 105 ? -3.949 1.674 22.049 1.00 97.31 105 GLU A O 1
ATOM 842 N N . GLN A 1 106 ? -3.409 2.521 20.046 1.00 97.19 106 GLN A N 1
ATOM 843 C CA . GLN A 1 106 ? -4.737 3.091 19.798 1.00 97.19 106 GLN A CA 1
ATOM 844 C C . GLN A 1 106 ? -5.813 2.007 19.699 1.00 97.19 106 GLN A C 1
ATOM 846 O O . GLN A 1 106 ? -6.892 2.164 20.271 1.00 97.19 106 GLN A O 1
ATOM 851 N N . ALA A 1 107 ? -5.515 0.898 19.022 1.00 97.38 107 ALA A N 1
ATOM 852 C CA . ALA A 1 107 ? -6.421 -0.239 18.927 1.00 97.38 107 ALA A CA 1
ATOM 853 C C . ALA A 1 107 ? -6.660 -0.895 20.296 1.00 97.38 107 ALA A C 1
ATOM 855 O O . ALA A 1 107 ? -7.798 -1.230 20.621 1.00 97.38 107 ALA A O 1
ATOM 856 N N . ALA A 1 108 ? -5.615 -1.036 21.118 1.00 97.88 108 ALA A N 1
ATOM 857 C CA . ALA A 1 108 ? -5.725 -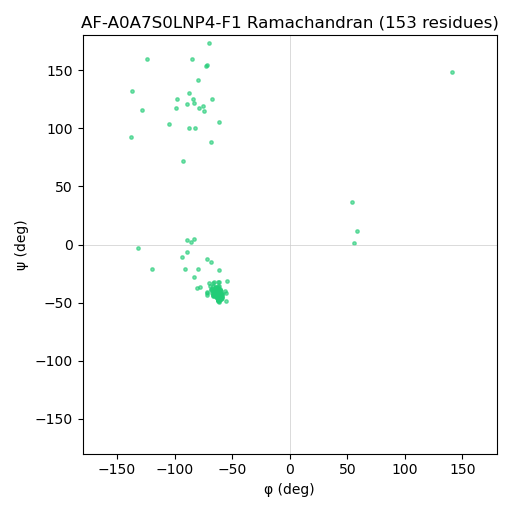1.582 22.466 1.00 97.88 108 ALA A CA 1
ATOM 858 C C . ALA A 1 108 ? -6.616 -0.710 23.365 1.00 97.88 108 ALA A C 1
ATOM 860 O O . ALA A 1 108 ? -7.531 -1.236 23.996 1.00 97.88 108 ALA A O 1
ATOM 861 N N . LYS A 1 109 ? -6.421 0.616 23.355 1.00 97.56 109 LYS A N 1
ATOM 862 C CA . LYS A 1 109 ? -7.258 1.562 24.116 1.00 97.56 109 LYS A CA 1
ATOM 863 C C . LYS A 1 109 ? -8.716 1.532 23.669 1.00 97.56 109 LYS A C 1
ATOM 865 O O . LYS A 1 109 ? -9.609 1.403 24.496 1.00 97.56 109 LYS A O 1
ATOM 870 N N . ALA A 1 110 ? -8.962 1.580 22.360 1.00 97.25 110 ALA A N 1
ATOM 871 C CA . ALA A 1 110 ? -10.320 1.515 21.822 1.00 97.25 110 ALA A CA 1
ATOM 872 C C . ALA A 1 110 ? -11.024 0.196 22.190 1.00 97.25 110 ALA A C 1
ATOM 874 O O . ALA A 1 110 ? -12.227 0.179 22.452 1.00 97.25 110 ALA A O 1
ATOM 875 N N . LYS A 1 111 ? -10.276 -0.914 22.234 1.00 97.69 111 LYS A N 1
ATOM 876 C CA . LYS A 1 111 ? -10.798 -2.208 22.678 1.00 97.69 111 LYS A CA 1
ATOM 877 C C . LYS A 1 111 ? -11.157 -2.197 24.166 1.00 97.69 111 LYS A C 1
ATOM 879 O O . LYS A 1 111 ? -12.233 -2.673 24.513 1.00 97.69 111 LYS A O 1
ATOM 884 N N . GLU A 1 112 ? -10.303 -1.640 25.020 1.00 97.75 112 GLU A N 1
ATOM 885 C CA . GLU A 1 112 ? -10.571 -1.508 26.457 1.00 97.75 112 GLU A CA 1
ATOM 886 C C . GLU A 1 112 ? -11.817 -0.646 26.722 1.00 97.75 112 GLU A C 1
ATOM 888 O O . GLU A 1 112 ? -12.710 -1.050 27.468 1.00 97.75 112 GLU A O 1
ATOM 893 N N . GLU A 1 113 ? -11.935 0.502 26.049 1.00 97.50 113 GLU A N 1
ATOM 894 C CA . GLU A 1 113 ? -13.113 1.374 26.137 1.00 97.50 113 GLU A CA 1
ATOM 895 C C . GLU A 1 113 ? -14.393 0.655 25.692 1.00 97.50 113 GLU A C 1
ATOM 897 O O . GLU A 1 113 ? -15.435 0.757 26.347 1.00 97.50 113 GLU A O 1
ATOM 902 N N . TYR A 1 114 ? -14.317 -0.110 24.600 1.00 97.69 114 TYR A N 1
ATOM 903 C CA . TYR A 1 114 ? -15.435 -0.908 24.110 1.00 97.69 114 TYR A CA 1
ATOM 904 C C . TYR A 1 114 ? -15.861 -1.980 25.121 1.00 97.69 114 TYR A C 1
ATOM 906 O O . TYR A 1 114 ? -17.049 -2.109 25.423 1.00 97.69 114 TYR A O 1
ATOM 914 N N . GLU A 1 115 ? -14.909 -2.731 25.675 1.00 97.81 115 GLU A N 1
ATOM 915 C CA . GLU A 1 115 ? -15.184 -3.750 26.692 1.00 97.81 115 GLU A CA 1
ATOM 916 C C . GLU A 1 115 ? -15.806 -3.127 27.952 1.00 97.81 115 GLU A C 1
ATOM 918 O O . GLU A 1 115 ? -16.796 -3.651 28.476 1.00 97.81 115 GLU A O 1
ATOM 923 N N . GLY A 1 116 ? -15.312 -1.960 28.378 1.00 97.44 116 GLY A N 1
ATOM 924 C CA . GLY A 1 116 ? -15.897 -1.175 29.465 1.00 97.44 116 GLY A CA 1
ATOM 925 C C . GLY A 1 116 ? -17.341 -0.747 29.184 1.00 97.44 116 GLY A C 1
ATOM 926 O O . GLY A 1 116 ? -18.217 -0.908 30.038 1.00 97.44 116 GLY A O 1
ATOM 927 N N . ALA A 1 117 ? -17.631 -0.268 27.972 1.00 97.44 117 ALA A N 1
ATOM 928 C CA . ALA A 1 117 ? -18.982 0.116 27.567 1.00 97.44 117 ALA A CA 1
ATOM 929 C C . ALA A 1 117 ? -19.952 -1.081 27.546 1.00 97.44 117 ALA A C 1
ATOM 931 O O . ALA A 1 117 ? -21.100 -0.963 27.985 1.00 97.44 117 ALA A O 1
ATOM 932 N N . VAL A 1 118 ? -19.492 -2.250 27.088 1.00 97.81 118 VAL A N 1
ATOM 933 C CA . VAL A 1 118 ? -20.278 -3.495 27.107 1.00 97.81 118 VAL A CA 1
ATOM 934 C C . VAL A 1 118 ? -20.584 -3.928 28.542 1.00 97.81 118 VAL A C 1
ATOM 936 O O . VAL A 1 118 ? -21.733 -4.259 28.851 1.00 97.81 118 VAL A O 1
ATOM 939 N N . ALA A 1 119 ? -19.594 -3.887 29.437 1.00 97.25 119 ALA A N 1
ATOM 940 C CA . ALA A 1 119 ? -19.789 -4.207 30.849 1.00 97.25 119 ALA A CA 1
ATOM 941 C C . ALA A 1 119 ? -20.782 -3.246 31.525 1.00 97.25 119 ALA A C 1
ATOM 943 O O . ALA A 1 119 ? -21.688 -3.692 32.235 1.00 97.25 119 ALA A O 1
ATOM 944 N N . LEU A 1 120 ? -20.671 -1.941 31.256 1.00 97.44 120 LEU A N 1
ATOM 945 C CA . LEU A 1 120 ? -21.585 -0.932 31.790 1.00 97.44 120 LEU A CA 1
ATOM 946 C C . LEU A 1 120 ? -23.023 -1.150 31.306 1.00 97.44 120 LEU A C 1
ATOM 948 O O . LEU A 1 120 ? -23.963 -1.056 32.096 1.00 97.44 120 LEU A O 1
ATOM 952 N N . LYS A 1 121 ? -23.202 -1.490 30.025 1.00 97.50 121 LYS A N 1
ATOM 953 C CA . LYS A 1 121 ? -24.518 -1.812 29.467 1.00 97.50 121 LYS A CA 1
ATOM 954 C C . LYS A 1 121 ? -25.151 -3.006 30.184 1.00 97.50 121 LYS A C 1
ATOM 956 O O . LYS A 1 121 ? -26.302 -2.915 30.603 1.00 97.50 121 LYS A O 1
ATOM 961 N N . LYS A 1 122 ? -24.386 -4.080 30.400 1.00 97.38 122 LYS A N 1
ATOM 962 C CA . LYS A 1 122 ? -24.857 -5.260 31.139 1.00 97.38 122 LYS A CA 1
ATOM 963 C C . LYS A 1 122 ? -25.268 -4.908 32.572 1.00 97.38 122 LYS A C 1
ATOM 965 O O . LYS A 1 122 ? -26.308 -5.360 33.041 1.00 97.38 122 LYS A O 1
ATOM 970 N N . LEU A 1 123 ? -24.483 -4.078 33.259 1.00 97.00 123 LEU A N 1
ATOM 971 C CA . LEU A 1 123 ? -24.822 -3.625 34.609 1.00 97.00 123 LEU A CA 1
ATOM 972 C C . LEU A 1 123 ? -26.101 -2.773 34.616 1.00 97.00 123 LEU A C 1
ATOM 974 O O . LEU A 1 123 ? -26.936 -2.915 35.505 1.00 97.00 123 LEU A O 1
ATOM 978 N N . SER A 1 124 ? -26.289 -1.917 33.609 1.00 97.31 124 SER A N 1
ATOM 979 C CA . SER A 1 124 ? -27.514 -1.127 33.453 1.00 97.31 124 SER A CA 1
ATOM 980 C C . SER A 1 124 ? -28.750 -2.012 33.266 1.00 97.31 124 SER A C 1
ATOM 982 O O . SER A 1 124 ? -29.797 -1.721 33.843 1.00 97.31 124 SER A O 1
ATOM 984 N N . GLU A 1 125 ? -28.639 -3.082 32.479 1.00 97.19 125 GLU A N 1
ATOM 985 C CA . GLU A 1 125 ? -29.714 -4.063 32.281 1.00 97.19 125 GLU A CA 1
ATOM 986 C C . GLU A 1 125 ? -30.061 -4.775 33.599 1.00 97.19 125 GLU A C 1
ATOM 988 O O . GLU A 1 125 ? -31.230 -4.823 33.978 1.00 97.19 125 GLU A O 1
ATOM 993 N N . GLN A 1 126 ? -29.054 -5.215 34.363 1.00 97.19 126 GLN A N 1
ATOM 994 C CA . GLN A 1 126 ? -29.254 -5.826 35.686 1.00 97.19 126 GLN A CA 1
ATOM 995 C C . GLN A 1 126 ? -29.906 -4.864 36.687 1.00 97.19 126 GLN A C 1
ATOM 997 O O . GLN A 1 126 ? -30.806 -5.246 37.432 1.00 97.19 126 GLN A O 1
ATOM 1002 N N . CYS A 1 127 ? -29.493 -3.595 36.699 1.00 96.75 127 CYS A N 1
ATOM 1003 C CA . CYS A 1 127 ? -30.118 -2.570 37.532 1.00 96.75 127 CYS A CA 1
ATOM 1004 C C . CYS A 1 127 ? -31.593 -2.350 37.170 1.00 96.75 127 CYS A C 1
ATOM 1006 O O . CYS A 1 127 ? -32.406 -2.102 38.059 1.00 96.75 127 CYS A O 1
ATOM 1008 N N . ALA A 1 128 ? -31.950 -2.409 35.884 1.00 97.00 128 ALA A N 1
ATOM 1009 C CA . ALA A 1 128 ? -33.340 -2.290 35.450 1.00 97.00 128 ALA A CA 1
ATOM 1010 C C . ALA A 1 128 ? -34.178 -3.492 35.914 1.00 97.00 128 ALA A C 1
ATOM 1012 O O . ALA A 1 128 ? -35.275 -3.305 36.437 1.00 97.00 128 ALA A O 1
ATOM 1013 N N . GLU A 1 129 ? -33.637 -4.705 35.793 1.00 97.00 129 GLU A N 1
ATOM 1014 C CA . GLU A 1 129 ? -34.285 -5.929 36.273 1.00 97.00 129 GLU A CA 1
ATOM 1015 C C . GLU A 1 129 ? -34.501 -5.902 37.792 1.00 97.00 129 GLU A C 1
ATOM 1017 O O . GLU A 1 129 ? -35.618 -6.114 38.263 1.00 97.00 129 GLU A O 1
ATOM 1022 N N . LEU A 1 130 ? -33.466 -5.551 38.562 1.00 96.06 130 LEU A N 1
ATOM 1023 C CA . LEU A 1 130 ? -33.561 -5.440 40.018 1.00 96.06 130 LEU A CA 1
ATOM 1024 C C . LEU A 1 130 ? -34.593 -4.395 40.452 1.00 96.06 130 LEU A C 1
ATOM 1026 O O . LEU A 1 130 ? -35.344 -4.658 41.383 1.00 96.06 130 LEU A O 1
ATOM 1030 N N . LYS A 1 131 ? -34.687 -3.251 39.761 1.00 96.69 131 LYS A N 1
ATOM 1031 C CA . LYS A 1 131 ? -35.721 -2.237 40.037 1.00 96.69 131 LYS A CA 1
ATOM 1032 C C . LYS A 1 131 ? -37.136 -2.775 39.829 1.00 96.69 131 LYS A C 1
ATOM 1034 O O . LYS A 1 131 ? -38.027 -2.476 40.622 1.00 96.69 131 LYS A O 1
ATOM 1039 N N . CYS A 1 132 ? -37.350 -3.561 38.774 1.00 95.75 132 CYS A N 1
ATOM 1040 C CA . CYS A 1 132 ? -38.630 -4.231 38.563 1.00 95.75 132 CYS A CA 1
ATOM 1041 C C . CYS A 1 132 ? -38.920 -5.222 39.697 1.00 95.75 132 CYS A C 1
ATOM 1043 O O . CYS A 1 132 ? -40.017 -5.207 40.247 1.00 95.75 132 CYS A O 1
ATOM 1045 N N . LEU A 1 133 ? -37.939 -6.043 40.084 1.00 96.00 133 LEU A N 1
ATOM 1046 C CA . LEU A 1 133 ? -38.095 -7.016 41.168 1.00 96.00 133 LEU A CA 1
ATOM 1047 C C . LEU A 1 133 ? -38.393 -6.350 42.516 1.00 96.00 133 LEU A C 1
ATOM 1049 O O . LEU A 1 133 ? -39.265 -6.827 43.236 1.00 96.00 133 LEU A O 1
ATOM 1053 N N . THR A 1 134 ? -37.730 -5.237 42.845 1.00 95.44 134 THR A N 1
ATOM 1054 C CA . THR A 1 134 ? -38.016 -4.493 44.081 1.00 95.44 134 THR A CA 1
ATOM 1055 C C . THR A 1 134 ? -39.434 -3.935 44.086 1.00 95.44 134 THR A C 1
ATOM 1057 O O . THR A 1 134 ? -40.128 -4.084 45.082 1.00 95.44 134 THR A O 1
ATOM 1060 N N . ALA A 1 135 ? -39.910 -3.388 42.961 1.00 95.88 135 ALA A N 1
ATOM 1061 C CA . ALA A 1 135 ? -41.284 -2.896 42.868 1.00 95.88 135 ALA A CA 1
ATOM 1062 C C . ALA A 1 135 ? -42.319 -4.022 43.064 1.00 95.88 135 ALA A C 1
ATOM 1064 O O . ALA A 1 135 ? -43.332 -3.822 43.729 1.00 95.88 135 ALA A O 1
ATOM 1065 N N . TRP A 1 136 ? -42.055 -5.219 42.529 1.00 96.25 136 TRP A N 1
ATOM 1066 C CA . TRP A 1 136 ? -42.902 -6.394 42.765 1.00 96.25 136 TRP A CA 1
ATOM 1067 C C . TRP A 1 136 ? -42.865 -6.874 44.218 1.00 96.25 136 TRP A C 1
ATOM 1069 O O . TRP A 1 136 ? -43.906 -7.245 44.757 1.00 96.25 136 TRP A O 1
ATOM 1079 N N . ALA A 1 137 ? -41.695 -6.857 44.859 1.00 95.44 137 ALA A N 1
ATOM 1080 C CA . ALA A 1 137 ? -41.561 -7.216 46.268 1.00 95.44 137 ALA A CA 1
ATOM 1081 C C . ALA A 1 137 ? -42.340 -6.251 47.177 1.00 95.44 137 ALA A C 1
ATOM 1083 O O . ALA A 1 137 ? -43.023 -6.707 48.093 1.00 95.44 137 ALA A O 1
ATOM 1084 N N . ASP A 1 138 ? -42.298 -4.948 46.881 1.00 95.19 138 ASP A N 1
ATOM 1085 C CA . ASP A 1 138 ? -43.059 -3.928 47.609 1.00 95.19 138 ASP A CA 1
ATOM 1086 C C . ASP A 1 138 ? -44.573 -4.164 47.493 1.00 95.19 138 ASP A C 1
ATOM 1088 O O . ASP A 1 138 ? -45.283 -4.117 48.497 1.00 95.19 138 ASP A O 1
ATOM 1092 N N . ILE A 1 139 ? -45.071 -4.476 46.288 1.00 95.75 139 ILE A N 1
ATOM 1093 C CA . ILE A 1 139 ? -46.488 -4.818 46.073 1.00 95.75 139 ILE A CA 1
ATOM 1094 C C . ILE A 1 139 ? -46.866 -6.067 46.872 1.00 95.75 139 ILE A C 1
ATOM 1096 O O . ILE A 1 139 ? -47.866 -6.048 47.583 1.00 95.75 139 ILE A O 1
ATOM 1100 N N . ASN A 1 140 ? -46.058 -7.129 46.808 1.00 95.19 140 ASN A N 1
ATOM 1101 C CA . ASN A 1 140 ? -46.338 -8.369 47.530 1.00 95.19 140 ASN A CA 1
ATOM 1102 C C . ASN A 1 140 ? -46.387 -8.144 49.053 1.00 95.19 140 ASN A C 1
ATOM 1104 O O . ASN A 1 140 ? -47.288 -8.642 49.722 1.00 95.19 140 ASN A O 1
ATOM 1108 N N . ALA A 1 141 ? -45.474 -7.331 49.597 1.00 94.38 141 ALA A N 1
ATOM 1109 C CA . ALA A 1 141 ? -45.490 -6.956 51.011 1.00 94.38 141 ALA A CA 1
ATOM 1110 C C . ALA A 1 141 ? -46.732 -6.125 51.388 1.00 94.38 141 ALA A C 1
ATOM 1112 O O . ALA A 1 141 ? -47.275 -6.278 52.484 1.00 94.38 141 ALA A O 1
ATOM 1113 N N . MET A 1 142 ? -47.204 -5.241 50.502 1.00 93.75 142 MET A N 1
ATOM 1114 C CA . MET A 1 142 ? -48.461 -4.511 50.711 1.00 93.75 142 MET A CA 1
ATOM 1115 C C . MET A 1 142 ? -49.678 -5.445 50.684 1.00 93.75 142 MET A C 1
ATOM 1117 O O . MET A 1 142 ? -50.548 -5.322 51.542 1.00 93.75 142 MET A O 1
ATOM 1121 N N . GLU A 1 143 ? -49.740 -6.383 49.738 1.00 94.12 143 GLU A N 1
ATOM 1122 C CA . GLU A 1 143 ? -50.828 -7.366 49.641 1.00 94.12 143 GLU A CA 1
ATOM 1123 C C . GLU A 1 143 ? -50.892 -8.284 50.869 1.00 94.12 143 GLU A C 1
ATOM 1125 O O . GLU A 1 143 ? -51.983 -8.585 51.358 1.00 94.12 143 GLU A O 1
ATOM 1130 N N . GLU A 1 144 ? -49.739 -8.695 51.399 1.00 93.00 144 GLU A N 1
ATOM 1131 C CA . GLU A 1 144 ? -49.647 -9.522 52.605 1.00 93.00 144 GLU A CA 1
ATOM 1132 C C . GLU A 1 144 ? -50.141 -8.766 53.848 1.00 93.00 144 GLU A C 1
ATOM 1134 O O . GLU A 1 144 ? -50.994 -9.280 54.571 1.00 93.00 144 GLU A O 1
ATOM 1139 N N . ASN A 1 145 ? -49.739 -7.500 54.020 1.00 92.62 145 ASN A N 1
ATOM 1140 C CA . ASN A 1 145 ? -50.272 -6.640 55.085 1.00 92.62 145 ASN A CA 1
ATOM 1141 C C . ASN A 1 145 ? -51.797 -6.462 54.988 1.00 92.62 145 ASN A C 1
ATOM 1143 O O . ASN A 1 145 ? -52.492 -6.502 56.002 1.00 92.62 145 ASN A O 1
ATOM 1147 N N . ILE A 1 146 ? -52.340 -6.264 53.781 1.00 91.00 146 ILE A N 1
ATOM 1148 C CA . ILE A 1 146 ? -53.793 -6.130 53.589 1.00 91.00 146 ILE A CA 1
ATOM 1149 C C . ILE A 1 146 ? -54.506 -7.428 53.988 1.00 91.00 146 ILE A C 1
ATOM 1151 O O . ILE A 1 146 ? -55.519 -7.367 54.685 1.00 91.00 146 ILE A O 1
ATOM 1155 N N . ARG A 1 147 ? -53.972 -8.597 53.605 1.00 91.62 147 ARG A N 1
ATOM 1156 C CA . ARG A 1 147 ? -54.524 -9.900 54.011 1.00 91.62 147 ARG A CA 1
ATOM 1157 C C . ARG A 1 147 ? -54.557 -10.076 55.522 1.00 91.62 147 ARG A C 1
ATOM 1159 O O . ARG A 1 147 ? -55.586 -10.498 56.041 1.00 91.62 147 ARG A O 1
ATOM 1166 N N . GLU A 1 148 ? -53.472 -9.742 56.217 1.00 89.19 148 GLU A N 1
ATOM 1167 C CA . GLU A 1 148 ? -53.425 -9.830 57.682 1.00 89.19 148 GLU A CA 1
ATOM 1168 C C . GLU A 1 148 ? -54.508 -8.950 58.327 1.00 89.19 148 GLU A C 1
ATOM 1170 O O . GLU A 1 148 ? -55.249 -9.414 59.194 1.00 89.19 148 GLU A O 1
ATOM 1175 N N . MET A 1 149 ? -54.687 -7.714 57.845 1.00 85.94 149 MET A N 1
ATOM 1176 C CA . MET A 1 149 ? -55.743 -6.819 58.339 1.00 85.94 149 MET A CA 1
ATOM 1177 C C . MET A 1 149 ? -57.160 -7.347 58.058 1.00 85.94 149 MET A C 1
ATOM 1179 O O . MET A 1 149 ? -58.061 -7.173 58.882 1.00 85.94 149 MET A O 1
ATOM 1183 N N . GLU A 1 150 ? -57.385 -7.986 56.907 1.00 84.94 150 GLU A N 1
ATOM 1184 C CA . GLU A 1 150 ? -58.674 -8.604 56.568 1.00 84.94 150 GLU A CA 1
ATOM 1185 C C . GLU A 1 150 ? -58.984 -9.843 57.424 1.00 84.94 150 GLU A C 1
ATOM 1187 O O . GLU A 1 150 ? -60.148 -10.079 57.764 1.00 84.94 150 GLU A O 1
ATOM 1192 N N . GLU A 1 151 ? -57.971 -10.640 57.773 1.00 79.75 151 GLU A N 1
ATOM 1193 C CA . GLU A 1 151 ? -58.124 -11.810 58.642 1.00 79.75 151 GLU A CA 1
ATOM 1194 C C . GLU A 1 151 ? -58.382 -11.418 60.100 1.00 79.75 151 GLU A C 1
ATOM 1196 O O . GLU A 1 151 ? -59.272 -11.996 60.732 1.00 79.75 151 GLU A O 1
ATOM 1201 N N . ASP A 1 152 ? -57.683 -10.403 60.612 1.00 73.19 152 ASP A N 1
A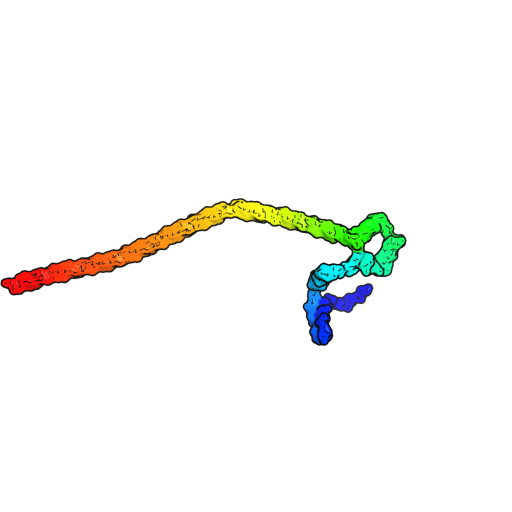TOM 1202 C CA . ASP A 1 152 ? -57.919 -9.865 61.955 1.00 73.19 152 ASP A CA 1
ATOM 1203 C C . ASP A 1 152 ? -59.288 -9.178 62.069 1.00 73.19 152 ASP A C 1
ATOM 1205 O O . ASP A 1 152 ? -59.966 -9.324 63.082 1.00 73.19 152 ASP A O 1
ATOM 1209 N N . GLY A 1 153 ? -59.753 -8.497 61.017 1.00 65.81 153 GLY A N 1
ATOM 1210 C CA . GLY A 1 153 ? -61.089 -7.891 60.978 1.00 65.81 153 GLY A CA 1
ATOM 1211 C C . GLY A 1 153 ? -62.251 -8.890 60.860 1.00 65.81 153 GLY A C 1
ATOM 1212 O O . GLY A 1 153 ? -63.407 -8.503 61.035 1.00 65.81 153 GLY A O 1
ATOM 1213 N N . ARG A 1 154 ? -61.974 -10.164 60.544 1.00 60.72 154 ARG A N 1
ATOM 1214 C CA . ARG A 1 154 ? -62.973 -11.249 60.483 1.00 60.72 154 ARG A CA 1
ATOM 1215 C C . ARG A 1 154 ? -63.109 -12.050 61.781 1.00 60.72 154 ARG A C 1
ATOM 1217 O O . ARG A 1 154 ? -64.027 -12.871 61.853 1.00 60.72 154 ARG A O 1
ATOM 1224 N N . ARG A 1 155 ? -62.212 -11.865 62.752 1.00 47.34 155 ARG A N 1
ATOM 1225 C CA . ARG A 1 155 ? -62.282 -12.493 64.082 1.00 47.34 155 ARG A CA 1
ATOM 1226 C C . ARG A 1 155 ? -63.084 -11.644 65.060 1.00 47.34 155 ARG A C 1
ATOM 1228 O O . ARG A 1 155 ? -63.731 -12.267 65.931 1.00 47.34 155 ARG A O 1
#

Sequence (155 aa):
IEAQGPSSYRLKSRDEKTDHKVTKREVEDLCDHLNIQAANPCALLTQEAAKKFLHHGNESDRYTFFLQASNLHTVQAHLQQTHLQIEEMEAKIKAASADMPRLEEQAAKAKEEYEGAVALKKLSEQCAELKCLTAWADINAMEENIREMEEDGRR

pLDDT: mean 85.77, std 13.38, range [34.59, 98.12]

Foldseek 3Di:
DDDPDDDWDWDADPVNPDTDTDDPVVVVVVCVVVVPCPVLCVVPPDPVNVCCQPPPDDPVNVVVSVCSNVVVVVVVVVVVVVVVVVVVVVVVVVVVVVCVVVVVVVVVVVVVVVVVVVVVVVVVVVVVVVVVVVVVVVVVVVVVVVVVVVVVVVD

Mean predicted aligned error: 12.68 Å

Radius of gyration: 42.55 Å; Cα contacts (8 Å, |Δi|>4): 50; chains: 1; bounding box: 96×26×109 Å

InterPro domains:
  IPR027417 P-loop containing nucleoside triphosphate hydrolase [G3DSA:3.40.50.300] (1-151)
  IPR027417 P-loop containing nucleoside triphosphate hydrolase [SSF52540] (18-130)

Secondary structure (DSSP, 8-state):
----S---EEEEPTTSS-EEEE-HHHHHHHHHHTT--TT-TTTS--HHHHHIIIII--HHHHHHHHHHHTTHHHHHHHHHHHHHHHHHHHHHHHHHHHHHHHHHHHHHHHHHHHHHHHHHHHHHHHHHHHHHHHHHHHHHHHHHH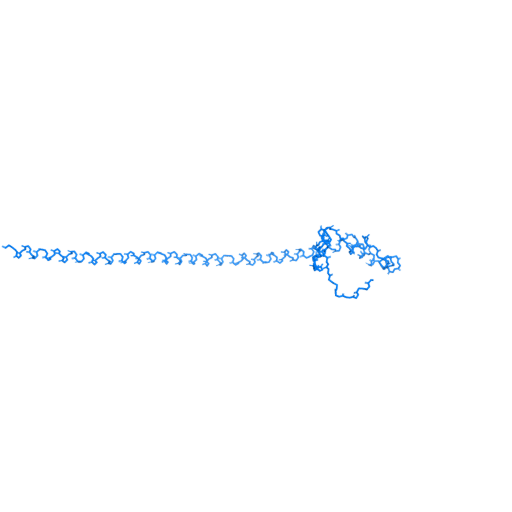HHHHHHHTT-